Protein AF-A0A1X2G8J5-F1 (afdb_monomer)

Nearest PDB structures (foldseek):
  3coq-assembly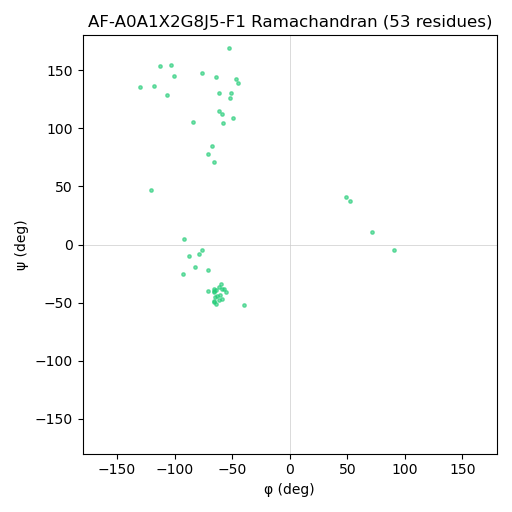1_A  TM=6.147E-01  e=1.199E-03  Saccharomyces cerevisiae
  1d66-assembly1_B  TM=6.239E-01  e=1.293E-03  Saccharomyces cerevisiae
  1aw6-assembly1_A  TM=8.930E-01  e=6.520E-02  Saccharomyces cerevisiae
  2er8-assembly2_C  TM=5.377E-01  e=5.200E-02  Saccharomyces cerevisiae
  1hwt-assembly2_H  TM=4.230E-01  e=4.148E-02  Saccharomyces cerevisiae

Mean predicted aligned error: 9.94 Å

Structure (mmCIF, N/CA/C/O backbone):
data_AF-A0A1X2G8J5-F1
#
_entry.id   AF-A0A1X2G8J5-F1
#
loop_
_atom_site.group_PDB
_atom_site.id
_atom_site.type_symbol
_atom_site.label_atom_id
_atom_site.label_alt_id
_atom_site.label_comp_id
_atom_site.label_asym_id
_atom_site.label_entity_id
_atom_site.label_seq_id
_atom_site.pdbx_PDB_ins_code
_atom_site.Cartn_x
_atom_site.Cartn_y
_atom_site.Cartn_z
_atom_site.occupancy
_atom_site.B_iso_or_equiv
_atom_site.auth_seq_id
_atom_site.auth_comp_id
_atom_site.auth_asym_id
_atom_site.auth_atom_id
_atom_site.pdbx_PDB_model_num
ATOM 1 N N . ASP A 1 1 ? 3.615 -3.916 -6.938 1.00 77.00 1 ASP A N 1
ATOM 2 C CA . ASP A 1 1 ? 3.549 -3.696 -5.498 1.00 77.00 1 ASP A CA 1
ATOM 3 C C . ASP A 1 1 ? 4.927 -3.917 -4.893 1.00 77.00 1 ASP A C 1
ATOM 5 O O . ASP A 1 1 ? 5.262 -3.275 -3.914 1.00 77.00 1 ASP A O 1
ATOM 9 N N . SER A 1 2 ? 5.779 -4.713 -5.547 1.00 87.19 2 SER A N 1
ATOM 10 C CA . SER A 1 2 ? 7.205 -4.908 -5.261 1.00 87.19 2 SER A CA 1
ATOM 11 C C . SER A 1 2 ? 7.950 -3.622 -4.875 1.00 87.19 2 SER A C 1
ATOM 13 O O . SER A 1 2 ? 8.527 -3.581 -3.791 1.00 87.19 2 SER A O 1
ATOM 15 N N . CYS A 1 3 ? 7.861 -2.543 -5.665 1.00 89.44 3 CYS A N 1
ATOM 16 C CA . CYS A 1 3 ? 8.507 -1.267 -5.317 1.00 89.44 3 CYS A CA 1
ATOM 17 C C . CYS A 1 3 ? 7.918 -0.606 -4.063 1.00 89.44 3 CYS A C 1
ATOM 19 O O . CYS A 1 3 ? 8.660 -0.140 -3.203 1.00 89.44 3 CYS A O 1
ATOM 21 N N . ARG A 1 4 ? 6.586 -0.635 -3.908 1.00 87.25 4 ARG A N 1
ATOM 22 C CA . ARG A 1 4 ? 5.876 -0.097 -2.733 1.00 87.25 4 ARG A CA 1
ATOM 23 C C . ARG A 1 4 ? 6.231 -0.876 -1.460 1.00 87.25 4 ARG A C 1
ATOM 25 O O . ARG A 1 4 ? 6.534 -0.266 -0.440 1.00 87.25 4 ARG A O 1
ATOM 32 N N . ARG A 1 5 ? 6.253 -2.212 -1.527 1.00 85.69 5 ARG A 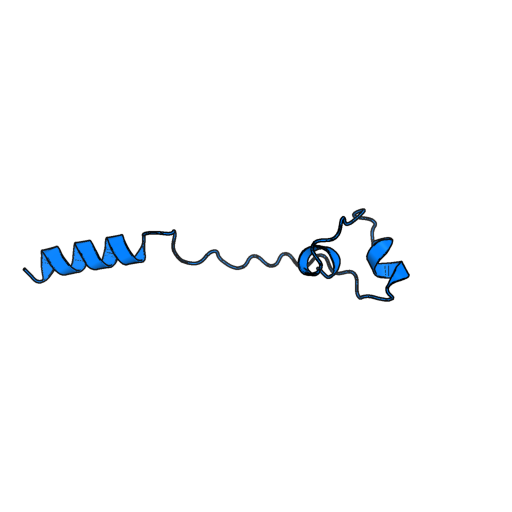N 1
ATOM 33 C CA . ARG A 1 5 ? 6.662 -3.114 -0.433 1.00 85.69 5 ARG A CA 1
ATOM 34 C C . ARG A 1 5 ? 8.124 -2.930 -0.045 1.00 85.69 5 ARG A C 1
ATOM 36 O O . ARG A 1 5 ? 8.420 -2.851 1.141 1.00 85.69 5 ARG A O 1
ATOM 43 N N . LYS A 1 6 ? 9.022 -2.833 -1.030 1.00 87.25 6 LYS A N 1
ATOM 44 C CA . LYS A 1 6 ? 10.459 -2.600 -0.813 1.00 87.25 6 LYS A CA 1
ATOM 45 C C . LYS A 1 6 ? 10.791 -1.147 -0.452 1.00 87.25 6 LYS A C 1
ATOM 47 O O . LYS A 1 6 ? 11.943 -0.869 -0.148 1.00 87.25 6 LYS A O 1
ATOM 52 N N . LYS A 1 7 ? 9.804 -0.240 -0.459 1.00 88.25 7 LYS A N 1
ATOM 53 C CA . LYS A 1 7 ? 9.975 1.204 -0.225 1.00 88.25 7 LYS A CA 1
ATOM 54 C C . LYS A 1 7 ? 11.047 1.836 -1.127 1.00 88.25 7 LYS A C 1
ATOM 56 O O . LYS A 1 7 ? 11.776 2.723 -0.698 1.00 88.25 7 LYS A O 1
ATOM 61 N N . ILE A 1 8 ? 11.132 1.382 -2.375 1.00 89.62 8 ILE A N 1
ATOM 62 C CA . ILE A 1 8 ? 12.028 1.946 -3.391 1.00 89.62 8 ILE A CA 1
ATOM 63 C C . ILE A 1 8 ? 11.235 2.811 -4.369 1.00 89.62 8 ILE A C 1
ATOM 65 O O . ILE A 1 8 ? 10.032 2.603 -4.566 1.00 89.62 8 ILE A O 1
ATOM 69 N N . LYS A 1 9 ? 11.911 3.783 -4.988 1.00 89.88 9 LYS A N 1
ATOM 70 C CA . LYS A 1 9 ? 11.304 4.638 -6.010 1.00 89.88 9 LYS A CA 1
ATOM 71 C C . LYS A 1 9 ? 10.857 3.771 -7.190 1.00 89.88 9 LYS A C 1
ATOM 73 O O . LYS A 1 9 ? 11.612 2.933 -7.665 1.00 89.88 9 LYS A O 1
ATOM 78 N N . CYS A 1 10 ? 9.611 3.948 -7.620 1.00 91.38 10 CYS A N 1
ATOM 79 C CA . CYS A 1 10 ? 9.060 3.281 -8.79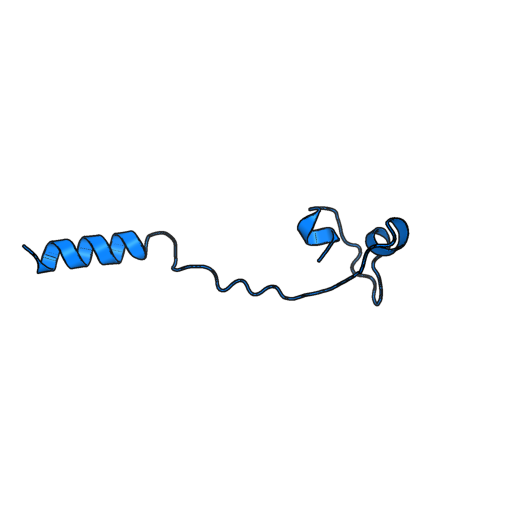3 1.00 91.38 10 CYS A CA 1
ATOM 80 C C . CYS A 1 10 ? 8.931 4.307 -9.915 1.00 91.38 10 CYS A C 1
ATOM 82 O O . CYS A 1 10 ? 8.319 5.351 -9.699 1.00 91.38 10 CYS A O 1
ATOM 84 N N . ASP A 1 11 ? 9.454 3.991 -11.096 1.00 92.44 11 ASP A N 1
ATOM 85 C CA . ASP A 1 11 ? 9.411 4.886 -12.261 1.00 92.44 11 ASP A CA 1
ATOM 86 C C . ASP A 1 11 ? 8.048 4.866 -12.972 1.00 92.44 11 ASP A C 1
ATOM 88 O O . ASP A 1 11 ? 7.792 5.675 -13.855 1.00 92.44 11 ASP A O 1
ATOM 92 N N . GLY A 1 12 ? 7.149 3.956 -12.575 1.00 88.31 12 GLY A N 1
ATOM 93 C CA . GLY A 1 12 ? 5.759 3.927 -13.043 1.00 88.31 12 GLY A CA 1
ATOM 94 C C . GLY A 1 12 ? 5.566 3.479 -14.495 1.00 88.31 12 GLY A C 1
ATOM 95 O O . GLY A 1 12 ? 4.463 3.603 -15.015 1.00 88.31 12 GLY A O 1
ATOM 96 N N . LEU A 1 13 ? 6.606 2.956 -15.151 1.00 89.50 13 LEU A N 1
ATOM 97 C CA . LEU A 1 13 ? 6.501 2.410 -16.506 1.00 89.50 13 LEU A CA 1
ATOM 98 C C . LEU A 1 13 ? 5.569 1.184 -16.549 1.00 89.50 13 LEU A C 1
ATOM 100 O O . LEU A 1 13 ? 5.537 0.368 -15.619 1.00 89.50 13 LEU A O 1
ATOM 104 N N . HIS A 1 14 ? 4.820 1.061 -17.649 1.00 86.00 14 HIS A N 1
ATOM 105 C CA . HIS A 1 14 ? 3.911 -0.049 -17.946 1.00 86.00 14 HIS A CA 1
ATOM 106 C C . HIS A 1 14 ? 4.384 -0.774 -19.216 1.00 86.00 14 HIS A C 1
ATOM 108 O O . HIS A 1 14 ? 4.718 -0.098 -20.189 1.00 86.00 14 HIS A O 1
ATOM 114 N N . PRO A 1 15 ? 4.401 -2.121 -19.249 1.00 85.50 15 PRO A N 1
ATOM 115 C CA . PRO A 1 15 ? 3.818 -3.053 -18.272 1.00 85.50 15 PRO A CA 1
ATOM 116 C C . PRO A 1 15 ? 4.688 -3.332 -17.033 1.00 85.50 15 PRO A C 1
AT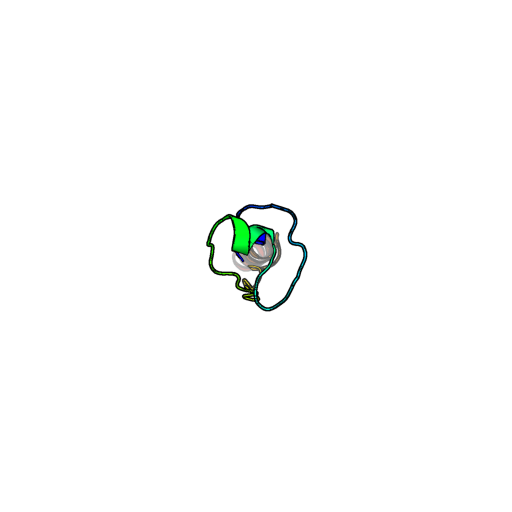OM 118 O O . PRO A 1 15 ? 4.164 -3.776 -16.013 1.00 85.50 15 PRO A O 1
ATOM 121 N N . VAL A 1 16 ? 5.996 -3.065 -17.100 1.00 91.00 16 VAL A N 1
ATOM 122 C CA . VAL A 1 16 ? 6.964 -3.363 -16.034 1.00 91.00 16 VAL A CA 1
ATOM 123 C C . VAL A 1 16 ? 7.805 -2.121 -15.743 1.00 91.00 16 VAL A C 1
ATOM 125 O O . VAL A 1 16 ? 8.262 -1.436 -16.652 1.00 91.00 16 VAL A O 1
ATOM 128 N N . CYS A 1 17 ? 8.006 -1.825 -14.460 1.00 92.56 17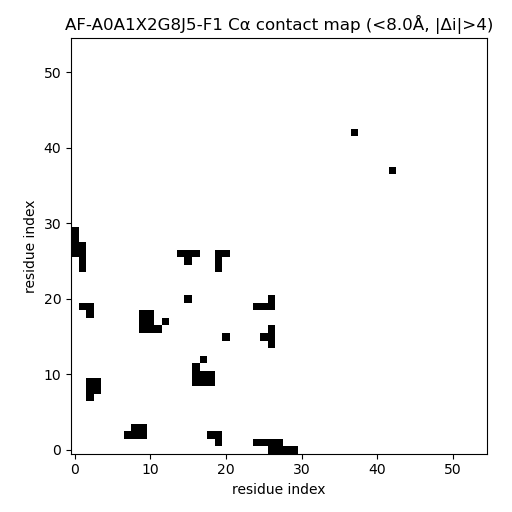 CYS A N 1
ATOM 129 C CA . CYS A 1 17 ? 8.874 -0.739 -14.020 1.00 92.56 17 CYS A CA 1
ATOM 130 C C . CYS A 1 17 ? 10.361 -1.127 -14.150 1.00 92.56 17 CYS A C 1
ATOM 132 O O . CYS A 1 17 ? 10.687 -2.283 -13.896 1.00 92.56 17 CYS A O 1
ATOM 134 N N . SER A 1 18 ? 11.280 -0.194 -14.428 1.00 92.62 18 SER A N 1
ATOM 135 C CA . SER A 1 18 ? 12.717 -0.511 -14.601 1.00 92.62 18 SER A CA 1
ATOM 136 C C . SER A 1 18 ? 13.319 -1.254 -13.406 1.00 92.62 18 SER A C 1
ATOM 138 O O . SER A 1 18 ? 14.047 -2.225 -13.559 1.00 92.62 18 SER A O 1
ATOM 140 N N . ASN A 1 19 ? 12.952 -0.858 -12.186 1.00 92.56 19 ASN A N 1
ATOM 141 C CA . ASN A 1 19 ? 13.360 -1.575 -10.978 1.00 92.56 19 ASN A CA 1
ATOM 142 C C . ASN A 1 19 ? 12.846 -3.025 -10.964 1.00 92.56 19 ASN A C 1
ATOM 144 O O . ASN A 1 19 ? 13.558 -3.956 -10.607 1.00 92.56 19 ASN A O 1
ATOM 148 N N . CYS A 1 20 ? 11.592 -3.223 -11.348 1.00 92.12 20 CYS A N 1
ATOM 149 C CA . CYS A 1 20 ? 10.943 -4.522 -11.374 1.00 92.12 20 CYS A CA 1
ATOM 150 C C . CYS A 1 20 ? 11.595 -5.438 -12.420 1.00 92.12 20 CYS A C 1
ATOM 152 O O . CYS A 1 20 ? 11.816 -6.611 -12.142 1.00 92.12 20 CYS A O 1
ATOM 154 N N . GLU A 1 21 ? 11.949 -4.880 -13.577 1.00 92.81 21 GLU A N 1
ATOM 155 C CA . GLU A 1 21 ? 12.660 -5.560 -14.659 1.00 92.81 21 GLU A CA 1
ATOM 156 C C . GLU A 1 21 ? 14.070 -5.986 -14.231 1.00 92.81 21 GLU A C 1
ATOM 158 O O . GLU A 1 21 ? 14.392 -7.170 -14.299 1.00 92.81 21 GLU A O 1
ATOM 163 N N . SER A 1 22 ? 14.869 -5.066 -13.680 1.00 92.19 22 SER A N 1
ATOM 164 C CA . SER A 1 22 ? 16.243 -5.347 -13.235 1.00 92.19 22 SER A CA 1
ATOM 165 C C . SER A 1 22 ? 16.331 -6.434 -12.165 1.00 92.19 22 SER A C 1
ATOM 167 O O . SER A 1 22 ? 17.296 -7.191 -12.123 1.00 92.19 22 SER A O 1
ATOM 169 N N . PHE A 1 23 ? 15.333 -6.516 -11.281 1.00 89.38 23 PHE A N 1
ATOM 170 C CA . PHE A 1 23 ? 15.279 -7.542 -10.238 1.00 89.38 23 PHE A CA 1
ATOM 171 C C . PHE A 1 23 ? 14.512 -8.799 -10.662 1.00 89.38 23 PHE A C 1
ATOM 173 O O . PHE A 1 23 ? 14.310 -9.682 -9.825 1.00 89.38 23 PHE A O 1
ATOM 180 N N . THR A 1 24 ? 14.063 -8.900 -11.920 1.00 89.06 24 THR A N 1
ATOM 181 C CA . THR A 1 24 ? 13.205 -9.999 -12.407 1.00 89.06 24 THR A CA 1
ATOM 182 C C . THR A 1 24 ? 12.006 -10.253 -11.482 1.00 89.06 24 THR A C 1
ATOM 184 O O . THR A 1 24 ? 11.655 -11.384 -11.154 1.00 89.06 24 THR A O 1
ATOM 187 N N . LEU A 1 25 ? 11.398 -9.168 -10.996 1.00 88.38 25 LEU A N 1
ATOM 188 C CA . LEU A 1 25 ? 10.255 -9.194 -10.091 1.00 88.38 25 LEU A CA 1
ATOM 189 C C . LEU A 1 25 ? 8.960 -8.938 -10.847 1.00 88.38 25 LEU A C 1
ATOM 191 O O . LEU A 1 25 ? 8.879 -8.076 -11.720 1.00 8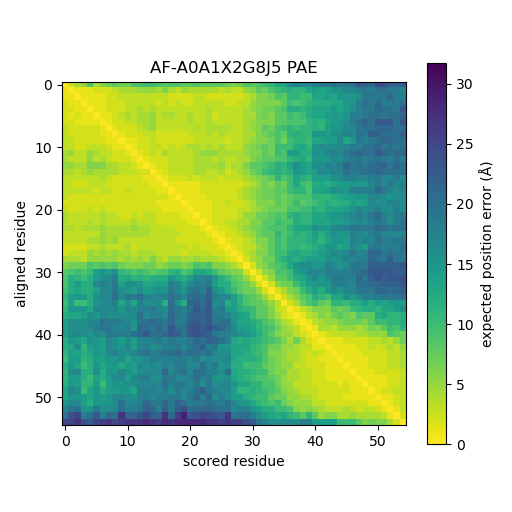8.38 25 LEU A O 1
ATOM 195 N N . GLU A 1 26 ? 7.897 -9.597 -10.396 1.00 87.25 26 GLU A N 1
ATOM 196 C CA . GLU A 1 26 ? 6.555 -9.328 -10.892 1.00 87.25 26 GLU A CA 1
ATOM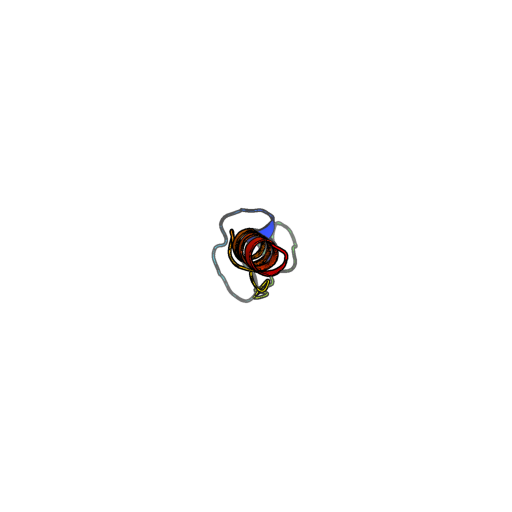 197 C C . GLU A 1 26 ? 6.157 -7.870 -10.588 1.00 87.25 26 GLU A C 1
ATOM 199 O O . GLU A 1 26 ? 6.038 -7.441 -9.428 1.00 87.25 26 GLU A O 1
ATOM 204 N N . CYS A 1 27 ? 5.968 -7.082 -11.649 1.00 89.88 27 CYS A N 1
ATOM 205 C CA . CYS A 1 27 ? 5.475 -5.718 -11.548 1.00 89.88 27 CYS A CA 1
ATOM 206 C C . CYS A 1 27 ? 3.952 -5.741 -11.488 1.00 89.88 27 CYS A C 1
ATOM 208 O O . CYS A 1 27 ? 3.263 -5.970 -12.473 1.00 89.88 27 CYS A O 1
ATOM 210 N N . THR A 1 28 ? 3.420 -5.506 -10.297 1.00 87.56 28 THR A N 1
ATOM 211 C CA . THR A 1 28 ? 1.977 -5.373 -10.086 1.00 87.56 28 THR A CA 1
ATOM 212 C C . THR A 1 28 ? 1.621 -3.951 -9.693 1.00 87.56 28 THR A C 1
ATOM 214 O O . THR A 1 28 ? 2.403 -3.265 -9.047 1.00 87.56 28 THR A O 1
ATOM 217 N N . TYR A 1 29 ? 0.409 -3.505 -9.968 1.00 79.81 29 TYR A N 1
ATOM 218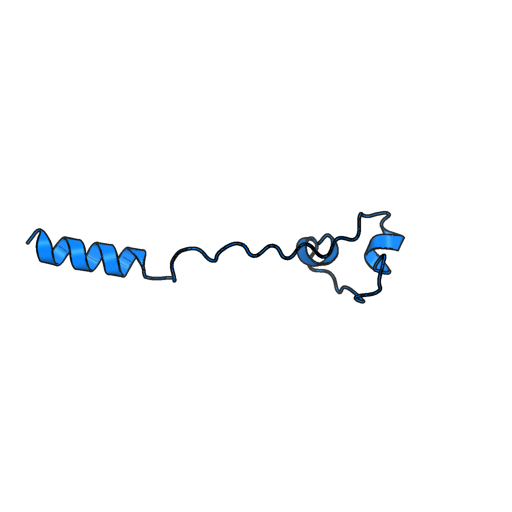 C CA . TYR A 1 29 ? -0.116 -2.251 -9.421 1.00 79.81 29 TYR A CA 1
ATOM 219 C C . TYR A 1 29 ? -1.380 -2.547 -8.619 1.00 79.81 29 TYR A C 1
ATOM 221 O O . TYR A 1 29 ? -2.409 -1.912 -8.791 1.00 79.81 29 TYR A O 1
ATOM 229 N N . LYS A 1 30 ? -1.313 -3.576 -7.758 1.00 76.56 30 LYS A N 1
ATOM 230 C CA . LYS A 1 30 ? -2.433 -3.947 -6.889 1.00 76.56 30 LYS A CA 1
ATOM 231 C C . LYS A 1 30 ? -2.790 -2.746 -6.016 1.00 76.56 30 LYS A C 1
ATOM 233 O O . LYS A 1 30 ? -2.027 -2.383 -5.119 1.00 76.56 30 LYS A O 1
ATOM 238 N N . ASP A 1 31 ? -3.968 -2.177 -6.242 1.00 68.62 31 ASP A N 1
ATOM 239 C CA . ASP A 1 31 ? -4.611 -1.290 -5.286 1.00 68.62 31 ASP A CA 1
ATOM 240 C C . ASP A 1 31 ? -5.005 -2.118 -4.069 1.00 68.62 31 ASP A C 1
ATOM 242 O O . ASP A 1 31 ? -6.114 -2.631 -3.935 1.00 68.62 31 ASP A O 1
ATOM 246 N N . SER A 1 32 ? -4.047 -2.296 -3.160 1.00 63.00 32 SER A N 1
ATOM 247 C CA . SER A 1 32 ? -4.342 -2.771 -1.820 1.00 63.00 32 SER A CA 1
ATOM 248 C C . SER A 1 32 ? -5.058 -1.647 -1.079 1.00 63.00 32 SER A C 1
ATOM 250 O O . SER A 1 32 ? -4.487 -0.950 -0.240 1.00 63.00 32 SER A O 1
ATOM 252 N N . THR A 1 33 ? -6.348 -1.483 -1.373 1.00 61.91 33 THR A N 1
ATOM 253 C CA . THR A 1 33 ? -7.297 -0.827 -0.479 1.00 61.91 33 THR A CA 1
ATOM 254 C C . THR A 1 33 ? -7.426 -1.711 0.757 1.00 61.91 33 THR A C 1
ATOM 256 O O . THR A 1 33 ? -8.426 -2.383 0.995 1.00 61.91 33 THR A O 1
ATOM 259 N N . LYS A 1 34 ? -6.374 -1.749 1.585 1.00 64.94 34 LYS A N 1
ATOM 260 C CA . LYS A 1 34 ? -6.542 -2.158 2.971 1.00 64.94 34 LYS A CA 1
ATOM 261 C C . LYS A 1 34 ? -7.565 -1.174 3.510 1.00 64.94 34 LYS A C 1
ATOM 263 O O . LYS A 1 34 ? -7.235 0.001 3.677 1.00 64.94 34 LYS A O 1
ATOM 268 N N . LYS A 1 35 ? -8.817 -1.625 3.674 1.00 67.19 35 LYS A N 1
ATOM 269 C CA . LYS A 1 35 ? -9.842 -0.870 4.389 1.00 67.19 35 LYS A CA 1
ATOM 270 C C . LYS A 1 35 ? -9.157 -0.463 5.681 1.00 67.19 35 LYS A C 1
ATOM 272 O O . LYS A 1 35 ? -8.763 -1.332 6.460 1.00 67.19 35 LYS A O 1
ATOM 277 N N . ARG A 1 36 ? -8.848 0.833 5.803 1.00 70.94 36 ARG A N 1
ATOM 278 C CA . ARG A 1 36 ? -8.215 1.364 7.007 1.00 70.94 36 ARG A CA 1
ATOM 279 C C . ARG A 1 36 ? -9.082 0.850 8.149 1.00 70.94 36 ARG A C 1
ATOM 281 O O . ARG A 1 36 ? -10.309 0.895 8.033 1.00 70.94 36 ARG A O 1
ATOM 288 N N . GLY A 1 37 ? -8.452 0.266 9.168 1.00 72.50 37 GLY A N 1
ATOM 289 C CA . GLY A 1 37 ? -9.179 -0.144 10.363 1.00 72.50 37 GLY A CA 1
ATOM 290 C C . GLY A 1 37 ? -9.992 1.035 10.908 1.00 72.50 37 GLY A C 1
ATOM 291 O O . GLY A 1 37 ? -9.803 2.170 10.448 1.00 72.50 37 GLY A O 1
ATOM 292 N N . PRO A 1 38 ? -10.892 0.790 11.870 1.00 78.12 38 PRO A N 1
ATOM 293 C CA . PRO A 1 38 ? -11.652 1.862 12.490 1.00 78.12 38 PRO A CA 1
ATOM 294 C C . PRO A 1 38 ? -10.731 3.044 12.834 1.00 78.12 38 PRO A C 1
ATOM 296 O O . PRO A 1 38 ? -9.586 2.806 13.240 1.00 78.12 38 PRO A O 1
ATOM 299 N N .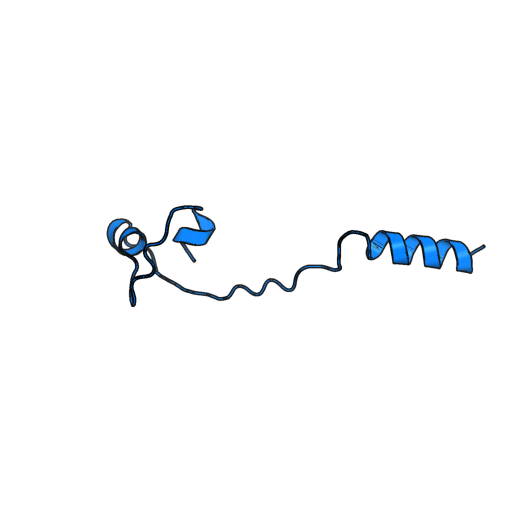 PRO A 1 39 ? -11.172 4.296 12.617 1.00 80.44 39 PRO A N 1
ATOM 300 C CA . PRO A 1 39 ? -10.354 5.472 12.886 1.00 80.44 39 PRO A CA 1
ATOM 301 C C . PRO A 1 39 ? -9.680 5.377 14.257 1.00 80.44 39 PRO A C 1
ATOM 303 O O . PRO A 1 39 ? -10.273 4.872 15.210 1.00 80.44 39 PRO A O 1
ATOM 306 N N . LYS A 1 40 ? -8.433 5.849 14.367 1.00 74.81 40 LYS A N 1
ATOM 307 C CA . LYS A 1 40 ? -7.723 5.894 15.652 1.00 74.81 40 LYS A CA 1
ATOM 308 C C . LYS A 1 40 ? -8.615 6.610 16.682 1.00 74.81 40 LYS A C 1
ATOM 310 O O . LYS A 1 40 ? -9.090 7.704 16.396 1.00 74.81 40 LYS A O 1
ATOM 315 N N . GLY A 1 41 ? -8.870 5.976 17.827 1.00 80.25 41 GLY A N 1
ATOM 316 C CA . GLY A 1 41 ? -9.781 6.486 18.864 1.00 80.25 41 GLY A CA 1
ATOM 317 C C . GLY A 1 41 ? -11.247 6.048 18.726 1.00 80.25 41 GLY A C 1
ATOM 318 O O . GLY A 1 41 ? -12.040 6.319 19.616 1.00 80.25 41 GLY A O 1
ATOM 319 N N . TYR A 1 42 ? -11.632 5.329 17.663 1.00 87.38 42 TYR A N 1
ATOM 320 C CA . TYR A 1 42 ? -12.993 4.788 17.531 1.00 87.38 42 TYR A CA 1
ATOM 321 C C . TYR A 1 42 ? -13.308 3.748 18.613 1.00 87.38 42 TYR A C 1
ATOM 323 O O . TYR A 1 42 ? -14.405 3.744 19.158 1.00 87.38 42 TYR A O 1
ATOM 331 N N . ILE A 1 43 ? -12.333 2.899 18.950 1.00 88.81 43 ILE A N 1
ATOM 332 C CA . ILE A 1 43 ? -12.468 1.901 20.021 1.00 88.81 43 ILE A CA 1
ATOM 333 C C . ILE A 1 43 ? -12.613 2.608 21.374 1.00 88.81 43 ILE A C 1
ATOM 335 O O . ILE A 1 43 ? -13.587 2.368 22.073 1.00 88.81 43 ILE A O 1
ATOM 339 N N . GLU A 1 44 ? -11.736 3.569 21.670 1.00 89.94 44 GLU A N 1
ATOM 340 C CA . GLU A 1 44 ? -11.790 4.387 22.891 1.00 89.94 44 GLU A CA 1
ATOM 341 C C . GLU A 1 44 ? -13.117 5.159 23.019 1.00 89.94 44 GLU A C 1
ATOM 343 O O . GLU A 1 44 ? -13.689 5.272 24.102 1.00 89.94 44 GLU A O 1
ATOM 348 N N . ALA A 1 45 ? -13.654 5.674 21.909 1.00 89.44 45 ALA A N 1
ATOM 349 C CA . ALA A 1 45 ? -14.960 6.325 21.893 1.00 89.44 45 ALA A CA 1
ATOM 350 C C . ALA A 1 45 ? -16.099 5.342 22.201 1.00 89.44 45 ALA A C 1
ATOM 352 O O . ALA A 1 45 ? -17.042 5.714 22.899 1.00 89.44 45 ALA A O 1
ATOM 353 N N . ILE A 1 46 ? -16.020 4.104 21.699 1.00 91.00 46 ILE A N 1
ATOM 354 C CA . ILE A 1 46 ? -16.979 3.042 22.029 1.00 91.00 46 ILE A CA 1
ATOM 355 C C . ILE A 1 46 ? -16.875 2.673 23.509 1.00 91.00 46 ILE A C 1
ATOM 357 O O . ILE A 1 46 ? -17.900 2.653 24.185 1.00 91.00 46 ILE A O 1
ATOM 361 N N . GLU A 1 47 ? -15.667 2.446 24.021 1.00 93.25 47 GLU A N 1
ATOM 362 C CA . GLU A 1 47 ? -15.412 2.084 25.422 1.00 93.25 47 GLU A CA 1
ATOM 363 C C . GLU A 1 47 ? -15.937 3.154 26.387 1.00 93.25 47 GLU A C 1
ATOM 365 O O . GLU A 1 47 ? -16.683 2.845 27.313 1.00 93.25 47 GLU A O 1
ATOM 370 N N . ASN A 1 48 ? -15.655 4.433 26.120 1.00 92.88 48 ASN A N 1
ATOM 371 C CA . ASN A 1 48 ? -16.176 5.545 26.920 1.00 92.88 48 ASN A CA 1
ATOM 372 C C . ASN A 1 48 ? -17.708 5.621 26.906 1.00 92.88 48 ASN A C 1
ATOM 374 O O . ASN A 1 48 ? -18.329 5.992 27.903 1.00 92.88 48 ASN A O 1
ATOM 378 N N . ARG A 1 49 ? -18.336 5.308 25.768 1.00 92.88 49 ARG A N 1
ATOM 379 C CA . ARG A 1 49 ? -19.798 5.310 25.655 1.00 92.88 49 ARG A CA 1
ATOM 380 C C . ARG A 1 49 ? -20.417 4.151 26.427 1.00 92.88 49 ARG A C 1
ATOM 382 O O . ARG A 1 49 ? -21.445 4.356 27.059 1.00 92.88 49 ARG A O 1
ATOM 389 N N . LEU A 1 50 ? -19.786 2.979 26.375 1.00 92.88 50 LEU A N 1
ATOM 390 C CA . LEU A 1 50 ? -20.187 1.790 27.122 1.00 92.88 50 LEU A CA 1
ATOM 391 C C . LEU A 1 50 ? -20.121 2.062 28.630 1.00 92.88 50 LEU A C 1
ATOM 393 O O . LEU A 1 50 ? -21.111 1.880 29.327 1.00 92.88 50 LEU A O 1
ATOM 397 N N . HIS A 1 51 ? -19.013 2.645 29.097 1.00 92.25 51 HIS A N 1
ATOM 398 C CA . HIS A 1 51 ? -18.815 2.980 30.507 1.00 92.25 51 HIS A CA 1
ATOM 399 C C . HIS A 1 51 ? -19.905 3.905 31.074 1.00 92.25 51 HIS A C 1
ATOM 401 O O . HIS A 1 51 ? -20.345 3.707 32.198 1.00 92.25 51 HIS A O 1
ATOM 407 N N . ARG A 1 52 ? -20.384 4.880 30.287 1.00 91.19 52 ARG A N 1
ATOM 408 C CA . ARG A 1 52 ? -21.488 5.781 30.683 1.00 91.19 52 ARG A CA 1
ATOM 409 C C . ARG A 1 52 ? -22.864 5.116 30.729 1.00 91.19 52 ARG A C 1
ATOM 411 O O . ARG A 1 52 ? -23.782 5.694 31.294 1.00 91.19 52 ARG A O 1
ATOM 418 N N . LEU A 1 53 ? -23.046 4.005 30.019 1.00 90.69 53 LEU A N 1
ATOM 419 C CA . LEU A 1 53 ? -24.323 3.288 29.953 1.00 90.69 53 LEU A CA 1
ATOM 420 C C . LEU A 1 53 ? -24.409 2.178 31.003 1.00 90.69 53 LEU A C 1
ATOM 422 O O . LEU A 1 53 ? -25.508 1.794 31.383 1.00 90.69 53 LEU A O 1
ATOM 426 N N . GLU A 1 54 ? -23.262 1.657 31.433 1.00 90.19 54 GLU A N 1
ATOM 427 C CA . GLU A 1 54 ? -23.155 0.636 32.479 1.00 90.19 54 GLU A CA 1
ATOM 428 C C . GLU A 1 54 ? -23.072 1.229 33.898 1.00 90.19 54 GLU A C 1
ATOM 430 O O . GLU A 1 54 ? -23.171 0.481 34.871 1.00 90.19 54 GLU A O 1
ATOM 435 N N . SER A 1 55 ? -22.898 2.552 34.016 1.00 64.44 55 SER A N 1
ATOM 436 C CA . SER A 1 55 ? -22.951 3.333 35.263 1.00 64.44 55 SER A CA 1
ATOM 437 C C . SER A 1 55 ? -24.360 3.817 35.586 1.00 64.44 55 SER A C 1
ATOM 439 O O . SER A 1 55 ? -24.765 3.706 36.762 1.00 64.44 55 SER A O 1
#

Secondary structure (DSSP, 8-state):
-HHHHHT------SSS-HHHHHTT-------------S-TTHHHHHHHHHHHHH-

pLDDT: mean 85.06, std 8.86, range [61.91, 93.25]

Organism: NCBI:txid101127

Foldseek 3Di:
DVCVVVVHDFPPDPPATPVCVVVVHDDDPDPPPPVPPDPVCPVVVVVVVVVVVVD

Radius of gyration: 20.59 Å; Cα contacts (8 Å, |Δi|>4): 34; chains: 1; bounding box: 41×16×54 Å

InterPro domains:
  IPR001138 Zn(2)Cys(6) fungal-type DNA-binding domain [PF00172] (1-36)
  IPR001138 Zn(2)Cys(6) fungal-type DNA-binding domain [PS50048] (1-29)
  IPR001138 Zn(2)Cys(6) fungal-type DNA-binding domain [SM00066] (1-38)
  IPR001138 Zn(2)Cys(6) fungal-type DNA-binding domain [cd00067] (1-30)
  IPR020448 Maltose fermentation regulatory protein, DNA-binding domain [PR00054] (6-12)
  IPR020448 Maltose fermentation regulatory protein, DNA-binding domain [PR00054] (15-25)
  IPR020448 Maltose fermentation regulatory protein, DNA-binding domain [PR00054] (27-38)
  IPR036864 Zn(2)-C6 fungal-type DNA-binding domain superfamily [G3DSA:4.10.240.10] (1-55)
  IPR036864 Zn(2)-C6 fungal-type DNA-binding domain superfamily [SSF57701] (1-38)

Solvent-accessible surface area (backbone atoms only — not comparable to full-atom values): 3568 Å² total; per-residue (Å²): 56,57,39,70,77,69,72,45,90,68,81,76,46,82,84,52,20,68,69,27,56,78,68,76,41,77,55,47,85,72,81,78,74,66,74,75,68,80,59,92,60,48,66,59,54,49,52,56,53,49,55,68,72,77,105

Sequence (55 aa):
DSCRRKKIKCDGLHPVCSNCESFTLECTYKDSTKKRGPPKGYIEAIENRLHRLES